Protein AF-A0A4R0IFQ4-F1 (afdb_monomer_lite)

Radius of gyration: 21.51 Å; chains: 1; bounding box: 30×76×25 Å

Structure (mmCIF, N/CA/C/O backbone):
data_AF-A0A4R0IFQ4-F1
#
_entry.id   AF-A0A4R0IFQ4-F1
#
loop_
_atom_site.group_PDB
_atom_site.id
_atom_site.type_symbol
_atom_site.label_atom_id
_atom_site.label_alt_id
_atom_site.label_comp_id
_atom_site.label_asym_id
_atom_site.label_entity_id
_atom_site.label_seq_id
_atom_site.pdbx_PDB_ins_code
_atom_site.Cartn_x
_atom_site.Cartn_y
_atom_site.Cartn_z
_atom_site.occupancy
_atom_site.B_iso_or_equiv
_atom_site.auth_seq_id
_atom_site.auth_comp_id
_atom_site.auth_asym_id
_atom_site.auth_atom_i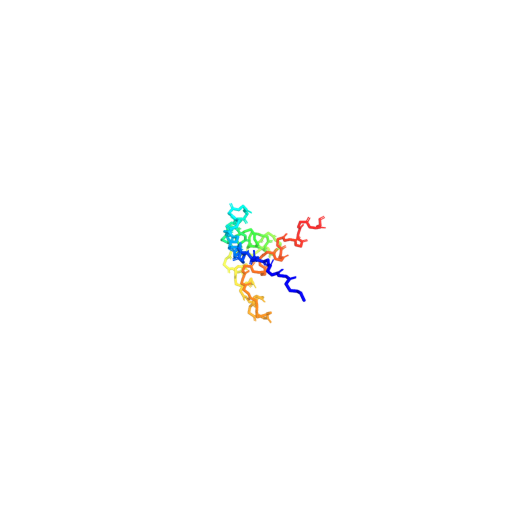d
_atom_site.pdbx_PDB_model_num
ATOM 1 N N . MET A 1 1 ? 13.908 -61.790 -14.330 1.00 38.84 1 MET A N 1
ATOM 2 C CA . MET A 1 1 ? 15.284 -61.297 -14.596 1.00 38.84 1 MET A CA 1
ATOM 3 C C . MET A 1 1 ? 15.363 -59.868 -14.053 1.00 38.84 1 MET A C 1
ATOM 5 O O . MET A 1 1 ? 14.436 -59.123 -14.326 1.00 38.84 1 MET A O 1
ATOM 9 N N . ARG A 1 2 ? 16.175 -59.591 -13.011 1.00 46.56 2 ARG A N 1
ATOM 10 C CA . ARG A 1 2 ? 17.425 -58.770 -13.049 1.00 46.56 2 ARG A CA 1
ATOM 11 C C . ARG A 1 2 ? 17.296 -57.511 -13.937 1.00 46.56 2 ARG A C 1
ATOM 13 O O . ARG A 1 2 ? 16.934 -57.670 -15.089 1.00 46.56 2 ARG A O 1
ATOM 20 N N . THR A 1 3 ? 17.602 -56.274 -13.532 1.00 47.44 3 THR A N 1
ATOM 21 C CA . THR A 1 3 ? 18.413 -55.746 -12.414 1.00 47.44 3 THR A CA 1
ATOM 22 C C . THR A 1 3 ? 18.268 -54.218 -12.324 1.00 47.44 3 THR A C 1
ATOM 24 O O . THR A 1 3 ? 18.065 -53.566 -13.338 1.00 47.44 3 THR A O 1
ATOM 27 N N . ALA A 1 4 ? 18.435 -53.709 -11.099 1.00 49.78 4 ALA A N 1
ATOM 28 C CA . ALA A 1 4 ? 19.070 -52.461 -10.652 1.00 49.78 4 ALA A CA 1
ATOM 29 C C . ALA A 1 4 ? 19.219 -51.244 -11.595 1.00 49.78 4 ALA A C 1
ATOM 31 O O . ALA A 1 4 ? 19.828 -51.316 -12.656 1.00 49.78 4 ALA A O 1
ATOM 32 N N . GLY A 1 5 ? 18.874 -50.075 -11.050 1.00 43.72 5 GLY A N 1
ATOM 33 C CA . GLY A 1 5 ? 19.434 -48.785 -11.448 1.00 43.72 5 GLY A CA 1
ATOM 34 C C . GLY A 1 5 ? 19.232 -47.758 -10.336 1.00 43.72 5 GLY A C 1
ATOM 35 O O . GLY A 1 5 ? 18.140 -47.225 -10.173 1.00 43.72 5 GLY A O 1
ATOM 36 N N . ALA A 1 6 ? 20.269 -47.532 -9.530 1.00 54.47 6 ALA A N 1
ATOM 37 C CA . ALA A 1 6 ? 20.293 -46.539 -8.465 1.00 54.47 6 ALA A CA 1
ATOM 38 C C . ALA A 1 6 ? 20.135 -45.122 -9.046 1.00 54.47 6 ALA A C 1
ATOM 40 O O . ALA A 1 6 ? 21.052 -44.589 -9.663 1.00 54.47 6 ALA A O 1
ATOM 41 N N . GLY A 1 7 ? 18.968 -44.512 -8.841 1.00 47.25 7 GLY A N 1
ATOM 42 C CA . GLY A 1 7 ? 18.722 -43.103 -9.134 1.00 47.25 7 GLY A CA 1
ATOM 43 C C . GLY A 1 7 ? 18.976 -42.266 -7.889 1.00 47.25 7 GLY A C 1
ATOM 44 O O . GLY A 1 7 ? 18.127 -42.182 -7.006 1.00 47.25 7 GLY A O 1
ATOM 45 N N . HIS A 1 8 ? 20.166 -41.684 -7.812 1.00 45.94 8 HIS A N 1
ATOM 46 C CA . HIS A 1 8 ? 20.574 -40.694 -6.824 1.00 45.94 8 HIS A CA 1
ATOM 47 C C . HIS A 1 8 ? 19.507 -39.581 -6.733 1.00 45.94 8 HIS A C 1
ATOM 49 O O . HIS A 1 8 ? 19.343 -38.793 -7.663 1.00 45.94 8 HIS A O 1
ATOM 55 N N . ARG A 1 9 ? 18.738 -39.528 -5.634 1.00 53.25 9 ARG A N 1
ATOM 56 C CA . ARG A 1 9 ? 17.850 -38.395 -5.337 1.00 53.25 9 ARG A CA 1
ATOM 57 C C . ARG A 1 9 ? 18.726 -37.209 -4.955 1.00 53.25 9 ARG A C 1
ATOM 59 O O . ARG A 1 9 ? 19.000 -36.981 -3.780 1.00 53.25 9 ARG A O 1
ATOM 66 N N . VAL A 1 10 ? 19.168 -36.463 -5.959 1.00 52.25 10 VAL A N 1
ATOM 67 C CA . VAL A 1 10 ? 19.650 -35.102 -5.748 1.00 52.25 10 VAL A CA 1
ATOM 68 C C . VAL A 1 10 ? 18.427 -34.291 -5.336 1.00 52.25 10 VAL A C 1
ATOM 70 O O . VAL A 1 10 ? 17.594 -33.926 -6.162 1.00 52.25 10 VAL A O 1
ATOM 73 N N . LEU A 1 11 ? 18.287 -34.062 -4.031 1.00 48.91 11 LEU A N 1
ATOM 74 C CA . LEU A 1 11 ? 17.567 -32.903 -3.524 1.00 48.91 11 LEU A CA 1
ATOM 75 C C . LEU A 1 11 ? 18.318 -31.691 -4.069 1.00 48.91 11 LEU A C 1
ATOM 77 O O . LEU A 1 11 ? 19.305 -31.248 -3.484 1.00 48.91 11 LEU A O 1
ATOM 81 N N . VAL A 1 12 ? 17.887 -31.197 -5.229 1.00 48.31 12 VAL A N 1
ATOM 82 C CA . VAL A 1 12 ? 18.230 -29.847 -5.660 1.00 48.31 12 VAL A CA 1
ATOM 83 C C . VAL A 1 12 ? 17.502 -28.934 -4.684 1.00 48.31 12 VAL A C 1
ATOM 85 O O . VAL A 1 12 ? 16.345 -28.568 -4.870 1.00 48.31 12 VAL A O 1
ATOM 88 N N . VAL A 1 13 ? 18.164 -28.662 -3.562 1.00 56.31 13 VAL A N 1
ATOM 89 C CA . VAL A 1 13 ? 17.898 -27.470 -2.774 1.00 56.31 13 VAL A CA 1
ATOM 90 C C . VAL A 1 13 ? 18.399 -26.340 -3.655 1.00 56.31 13 VAL A C 1
ATOM 92 O O . VAL A 1 13 ? 19.585 -26.019 -3.649 1.00 56.31 13 VAL A O 1
ATOM 95 N N . ASP A 1 14 ? 17.512 -25.821 -4.499 1.00 45.00 14 ASP A N 1
ATOM 96 C CA . ASP A 1 14 ? 17.769 -24.574 -5.200 1.00 45.00 14 ASP A CA 1
ATOM 97 C C . ASP A 1 14 ? 18.027 -23.512 -4.114 1.00 45.00 14 ASP A C 1
ATOM 99 O O . ASP A 1 14 ? 17.159 -23.296 -3.256 1.00 45.00 14 ASP A O 1
ATOM 103 N N . PRO A 1 15 ? 19.221 -22.897 -4.049 1.00 54.34 15 PRO A N 1
ATOM 104 C CA . PRO A 1 15 ? 19.435 -21.770 -3.155 1.00 54.34 15 PRO A CA 1
ATOM 105 C C . PRO A 1 15 ? 18.469 -20.648 -3.565 1.00 54.34 15 PRO A C 1
ATOM 107 O O . PRO A 1 15 ? 18.280 -20.428 -4.764 1.00 54.34 15 PRO A O 1
ATOM 110 N N . PRO A 1 16 ? 17.846 -19.914 -2.621 1.00 53.44 16 PRO A N 1
ATOM 111 C CA . PRO A 1 16 ? 16.925 -18.846 -2.980 1.00 53.44 16 PRO A CA 1
ATOM 112 C C . PRO A 1 16 ? 17.661 -17.824 -3.850 1.00 53.44 16 PRO A C 1
ATOM 114 O O . PRO A 1 16 ? 18.581 -17.130 -3.408 1.00 53.44 16 PRO A O 1
ATOM 117 N N . SER A 1 17 ? 17.256 -17.785 -5.120 1.00 45.97 17 SER A N 1
ATOM 118 C CA . SER A 1 17 ? 17.746 -16.877 -6.146 1.00 45.97 17 SER A CA 1
ATOM 119 C C . SER A 1 17 ? 17.781 -15.447 -5.613 1.00 45.97 17 SER A C 1
ATOM 121 O O . SER A 1 17 ? 16.764 -14.773 -5.483 1.00 45.97 17 SER A O 1
ATOM 123 N N . SER A 1 18 ? 18.989 -14.970 -5.321 1.00 50.28 18 SER A N 1
ATOM 124 C CA . SER A 1 18 ? 19.281 -13.615 -4.843 1.00 50.28 18 SER A CA 1
ATOM 125 C C . SER A 1 18 ? 19.304 -12.612 -6.006 1.00 50.28 18 SER A C 1
ATOM 127 O O . SER A 1 18 ? 20.237 -11.828 -6.161 1.00 50.28 18 SER A O 1
ATOM 129 N N . ARG A 1 19 ? 18.291 -12.662 -6.877 1.00 52.12 19 ARG A N 1
ATOM 130 C CA . ARG A 1 19 ? 18.101 -11.722 -7.988 1.00 52.12 19 ARG A CA 1
ATOM 131 C C . ARG A 1 19 ? 16.664 -11.219 -7.963 1.00 52.12 19 ARG A C 1
ATOM 133 O O . ARG A 1 19 ? 15.776 -11.837 -8.535 1.00 52.12 19 ARG A O 1
ATOM 140 N N . GLY A 1 20 ? 16.470 -10.093 -7.277 1.00 48.81 20 GLY A N 1
ATOM 141 C CA . GLY A 1 20 ? 15.206 -9.357 -7.267 1.00 48.81 20 GLY A CA 1
ATOM 142 C C . GLY A 1 20 ? 14.580 -9.143 -5.892 1.00 48.81 20 GLY A C 1
ATOM 143 O O . GLY A 1 20 ? 13.358 -9.088 -5.803 1.00 48.81 20 GLY A O 1
ATOM 144 N N . VAL A 1 21 ? 15.367 -8.993 -4.821 1.00 53.12 21 VAL A N 1
ATOM 145 C CA . VAL A 1 21 ? 14.836 -8.398 -3.584 1.00 53.12 21 VAL A CA 1
ATOM 146 C C . VAL A 1 21 ? 14.699 -6.898 -3.842 1.00 53.12 21 VAL A C 1
ATOM 148 O O . VAL A 1 21 ? 15.554 -6.106 -3.460 1.00 53.12 21 VAL A O 1
ATOM 151 N N . VAL A 1 22 ? 13.662 -6.498 -4.581 1.00 57.06 22 VAL A N 1
ATOM 152 C CA . VAL A 1 22 ? 13.183 -5.118 -4.485 1.00 57.06 22 VAL A CA 1
ATOM 153 C C . VAL A 1 22 ? 12.844 -4.946 -3.015 1.00 57.06 22 VAL A C 1
ATOM 155 O O . VAL A 1 22 ? 11.962 -5.642 -2.508 1.00 57.06 22 VAL A O 1
ATOM 158 N N . ASP A 1 23 ? 13.634 -4.120 -2.333 1.00 78.00 23 ASP A N 1
ATOM 159 C CA . ASP A 1 23 ? 13.565 -3.943 -0.891 1.00 78.00 23 ASP A CA 1
ATOM 160 C C . ASP A 1 23 ? 12.096 -3.739 -0.489 1.00 78.00 23 ASP A C 1
ATOM 162 O O . ASP A 1 23 ? 11.367 -2.923 -1.067 1.00 78.00 23 ASP A O 1
ATOM 166 N N . GLU A 1 24 ? 11.605 -4.572 0.428 1.00 77.75 24 GLU A N 1
ATOM 167 C CA . GLU A 1 24 ? 10.191 -4.556 0.802 1.00 77.75 24 GLU A CA 1
ATOM 168 C C . GLU A 1 24 ? 9.795 -3.189 1.363 1.00 77.75 24 GLU A C 1
ATOM 170 O O . GLU A 1 24 ? 8.681 -2.721 1.117 1.00 77.75 24 GLU A O 1
ATOM 175 N N . ARG A 1 25 ? 10.730 -2.500 2.031 1.00 81.62 25 ARG A N 1
ATOM 176 C CA . ARG A 1 25 ? 10.523 -1.129 2.503 1.00 81.62 25 ARG A CA 1
ATOM 177 C C . ARG A 1 25 ? 10.411 -0.175 1.326 1.00 81.62 25 ARG A C 1
ATOM 179 O O . ARG A 1 25 ? 9.447 0.577 1.262 1.00 81.62 25 ARG A O 1
ATOM 186 N N . TYR A 1 26 ? 11.299 -0.300 0.340 1.00 87.69 26 TYR A N 1
ATOM 187 C CA . TYR A 1 26 ? 11.250 0.515 -0.876 1.00 87.69 26 TYR A CA 1
ATOM 188 C C . TYR A 1 26 ? 9.914 0.377 -1.625 1.00 87.69 26 TYR A C 1
ATOM 190 O O . TYR A 1 26 ? 9.335 1.368 -2.064 1.00 87.69 26 TYR A O 1
ATOM 198 N N . THR A 1 27 ? 9.362 -0.837 -1.709 1.00 89.44 27 THR A N 1
ATOM 199 C CA . THR A 1 27 ? 8.053 -1.064 -2.353 1.00 89.44 27 THR A CA 1
ATOM 200 C C . THR A 1 27 ? 6.906 -0.394 -1.589 1.00 89.44 27 THR A C 1
ATOM 202 O O . THR A 1 27 ? 5.994 0.176 -2.194 1.00 89.44 27 THR A O 1
ATOM 205 N N . VAL A 1 28 ? 6.940 -0.453 -0.256 1.00 91.69 28 VAL A N 1
ATOM 206 C CA . VAL A 1 28 ? 5.941 0.192 0.609 1.00 9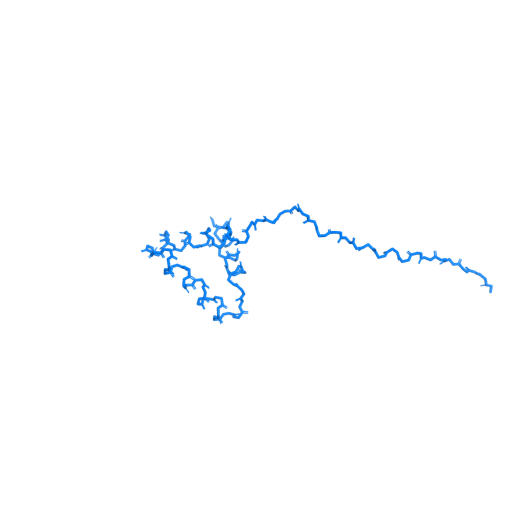1.69 28 VAL A CA 1
ATOM 207 C C . VAL A 1 28 ? 6.052 1.715 0.531 1.00 91.69 28 VAL A C 1
ATOM 209 O O . VAL A 1 28 ? 5.022 2.391 0.471 1.00 91.69 28 VAL A O 1
ATOM 212 N N . ASP A 1 29 ? 7.267 2.256 0.464 1.00 93.62 29 ASP A N 1
ATOM 213 C CA . ASP A 1 29 ? 7.515 3.693 0.336 1.00 93.62 29 ASP A CA 1
ATOM 214 C C . ASP A 1 29 ? 6.997 4.233 -1.000 1.00 93.62 29 ASP A C 1
ATOM 216 O O . ASP A 1 29 ? 6.297 5.248 -1.020 1.00 93.62 29 ASP A O 1
ATOM 220 N N . ILE A 1 30 ? 7.230 3.514 -2.107 1.00 92.81 30 ILE A N 1
ATOM 221 C CA . ILE A 1 30 ? 6.658 3.866 -3.414 1.00 92.81 30 ILE A CA 1
ATOM 222 C C . ILE A 1 30 ? 5.128 3.871 -3.341 1.00 92.81 30 ILE A C 1
ATOM 224 O O . ILE A 1 30 ? 4.494 4.853 -3.726 1.00 92.81 30 ILE A O 1
ATOM 228 N N . ALA A 1 31 ? 4.517 2.794 -2.837 1.00 93.50 31 ALA A N 1
ATOM 229 C CA . ALA A 1 31 ? 3.061 2.705 -2.716 1.00 93.50 31 ALA A CA 1
ATOM 230 C C . ALA A 1 31 ? 2.484 3.837 -1.845 1.00 93.50 31 ALA A C 1
ATOM 232 O O . ALA A 1 31 ? 1.423 4.386 -2.149 1.00 93.50 31 ALA A O 1
ATOM 233 N N . THR A 1 32 ? 3.200 4.218 -0.785 1.00 94.44 32 THR A N 1
ATOM 234 C CA . THR A 1 32 ? 2.837 5.339 0.090 1.00 94.44 32 THR A CA 1
ATOM 235 C C . THR A 1 32 ? 2.913 6.665 -0.662 1.00 94.44 32 THR A C 1
ATOM 237 O O . THR A 1 32 ? 1.934 7.411 -0.651 1.00 94.44 32 THR A O 1
ATOM 240 N N . GLY A 1 33 ? 4.009 6.931 -1.379 1.00 94.56 33 GLY A N 1
ATOM 241 C CA . GLY A 1 33 ? 4.160 8.121 -2.223 1.00 94.56 33 GLY A CA 1
ATOM 242 C C . GLY A 1 33 ? 3.061 8.232 -3.282 1.00 94.56 33 GLY A C 1
ATOM 243 O O . GLY A 1 33 ? 2.451 9.288 -3.439 1.00 94.56 33 GLY A O 1
ATOM 244 N N . MET A 1 34 ? 2.698 7.115 -3.920 1.00 91.94 34 MET A N 1
ATOM 245 C CA . MET A 1 34 ? 1.591 7.076 -4.882 1.00 91.94 34 MET A CA 1
ATOM 246 C C . MET A 1 34 ? 0.253 7.497 -4.259 1.00 91.94 34 MET A C 1
ATOM 248 O O . MET A 1 34 ? -0.527 8.213 -4.891 1.00 91.94 34 MET A O 1
ATOM 252 N N . LEU A 1 35 ? -0.036 7.058 -3.031 1.00 92.75 35 LEU A N 1
ATOM 253 C CA . LEU A 1 35 ? -1.254 7.457 -2.324 1.00 92.75 35 LEU A CA 1
ATOM 254 C C . LEU A 1 35 ? -1.212 8.925 -1.895 1.00 92.75 35 LEU A C 1
ATOM 256 O O . LEU A 1 35 ? -2.241 9.596 -1.972 1.00 92.75 35 LEU A O 1
ATOM 260 N N . MET A 1 36 ? -0.044 9.425 -1.484 1.00 96.06 36 MET A N 1
ATOM 261 C CA . MET A 1 36 ? 0.148 10.838 -1.153 1.00 96.06 36 MET A CA 1
ATOM 262 C C . MET A 1 36 ? -0.154 11.728 -2.357 1.00 96.06 36 MET A C 1
ATOM 264 O O . MET A 1 36 ? -0.977 12.630 -2.247 1.00 96.06 36 MET A O 1
ATOM 268 N N . GLU A 1 37 ? 0.442 11.440 -3.515 1.00 9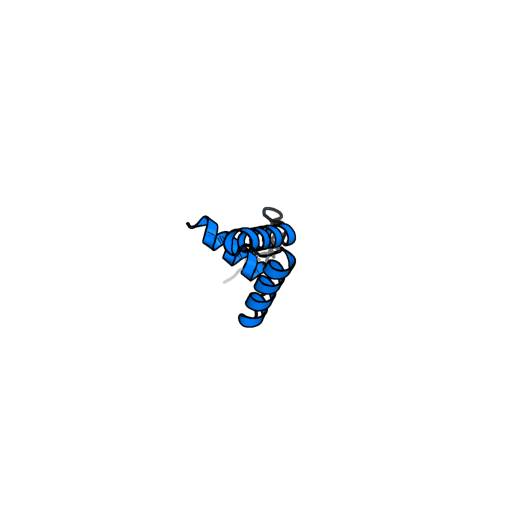3.62 37 GLU A N 1
ATOM 269 C CA . GLU A 1 37 ? 0.221 12.205 -4.748 1.00 93.62 37 GLU A CA 1
ATOM 270 C C . GLU A 1 37 ? -1.243 12.161 -5.193 1.00 93.62 37 GLU A C 1
ATOM 272 O O . GLU A 1 37 ? -1.840 13.188 -5.517 1.00 93.62 37 GLU A O 1
ATOM 277 N N . ARG A 1 38 ? -1.845 10.967 -5.198 1.00 90.81 38 ARG A N 1
ATOM 278 C CA . ARG A 1 38 ? -3.190 10.776 -5.749 1.00 90.81 38 ARG A CA 1
ATOM 279 C C . ARG A 1 38 ? -4.287 11.359 -4.866 1.00 90.81 38 ARG A C 1
ATOM 281 O O . ARG A 1 38 ? -5.280 11.858 -5.385 1.00 90.81 38 ARG A O 1
ATOM 288 N N . HIS A 1 39 ? -4.131 11.255 -3.550 1.00 91.69 39 HIS A N 1
ATOM 289 C CA . HIS A 1 39 ? -5.150 11.680 -2.591 1.00 91.69 39 HIS A CA 1
ATOM 290 C C . HIS A 1 39 ? -4.795 12.985 -1.871 1.00 91.69 39 HIS A C 1
ATOM 292 O O . HIS A 1 39 ? -5.594 13.444 -1.062 1.00 91.69 39 HIS A O 1
ATOM 298 N N . GLN A 1 40 ? -3.633 13.583 -2.166 1.00 95.44 40 GLN A N 1
ATOM 299 C CA . GLN A 1 40 ? -3.126 14.802 -1.522 1.00 95.44 40 GLN A CA 1
ATOM 300 C C . GLN A 1 40 ? -3.094 14.674 0.011 1.00 95.44 40 GLN A C 1
ATOM 302 O O . GLN A 1 40 ? -3.469 15.581 0.751 1.00 95.44 40 GLN A O 1
ATOM 307 N N . VAL A 1 41 ? -2.664 13.504 0.493 1.00 95.62 41 VAL A N 1
ATOM 308 C CA . VAL A 1 41 ? -2.585 13.175 1.924 1.00 95.62 41 VAL A CA 1
ATOM 309 C C . VAL A 1 41 ? -1.138 13.068 2.393 1.00 95.62 41 VAL A C 1
ATOM 311 O O . VAL A 1 41 ? -0.224 12.841 1.603 1.00 95.62 41 VAL A O 1
ATOM 314 N N . SER A 1 42 ? -0.918 13.189 3.703 1.00 97.19 42 SER A N 1
ATOM 315 C CA . SER A 1 42 ? 0.409 12.998 4.294 1.00 97.19 42 SER A CA 1
ATOM 316 C C . SER A 1 42 ? 0.858 11.532 4.249 1.00 97.19 42 SER A C 1
ATOM 318 O O . SER A 1 42 ? 0.040 10.610 4.203 1.00 97.19 42 SER A O 1
ATOM 320 N N . SER A 1 43 ? 2.173 11.307 4.341 1.00 93.25 43 SER A N 1
ATOM 321 C CA . SER A 1 43 ? 2.771 9.961 4.385 1.00 93.25 43 SER A CA 1
ATOM 322 C C . SER A 1 43 ? 2.190 9.086 5.505 1.00 93.25 43 SER A C 1
ATOM 324 O O . SER A 1 43 ? 1.901 7.904 5.302 1.00 93.25 43 SER A O 1
ATOM 326 N N . GLN A 1 44 ? 1.920 9.677 6.676 1.00 95.88 44 GLN A N 1
ATOM 327 C CA . GLN A 1 44 ? 1.301 8.971 7.800 1.00 95.88 44 GLN A CA 1
ATOM 328 C C . GLN A 1 44 ? -0.105 8.462 7.452 1.00 95.88 44 GLN A C 1
ATOM 330 O O . GLN A 1 44 ? -0.430 7.307 7.745 1.00 95.88 44 GLN A O 1
ATOM 335 N N . VAL A 1 45 ? -0.924 9.302 6.812 1.00 95.81 45 VAL A N 1
ATOM 336 C CA . VAL A 1 45 ? -2.290 8.948 6.398 1.00 95.81 45 VAL A CA 1
ATOM 337 C C . VAL A 1 45 ? -2.258 7.910 5.275 1.00 95.81 45 VAL A C 1
ATOM 339 O O . VAL A 1 45 ? -2.953 6.899 5.366 1.00 95.81 45 VAL A O 1
ATOM 342 N N . ALA A 1 46 ? -1.398 8.082 4.268 1.00 95.31 46 ALA A N 1
ATOM 343 C CA . ALA A 1 46 ? -1.193 7.103 3.197 1.00 95.31 46 ALA A CA 1
ATOM 344 C C . ALA A 1 46 ? -0.778 5.721 3.740 1.00 95.31 46 ALA A C 1
ATOM 346 O O . ALA A 1 46 ? -1.370 4.698 3.388 1.00 95.31 46 ALA A O 1
ATOM 347 N N . SER A 1 47 ? 0.160 5.691 4.688 1.00 93.31 47 SER A N 1
ATOM 348 C CA . SER A 1 47 ? 0.583 4.458 5.362 1.00 93.31 47 SER A CA 1
ATOM 349 C C . SER A 1 47 ? -0.554 3.809 6.161 1.00 93.31 47 SER A C 1
ATOM 351 O O . SER A 1 47 ? -0.679 2.582 6.207 1.00 93.31 47 SER A O 1
ATOM 353 N N . GLN A 1 48 ? -1.407 4.613 6.804 1.00 96.31 48 GLN A N 1
ATOM 354 C CA . GLN A 1 48 ? -2.581 4.110 7.519 1.00 96.31 48 GLN A CA 1
ATOM 355 C C . GLN A 1 48 ? -3.616 3.513 6.558 1.00 96.31 48 GLN A C 1
ATOM 357 O O . GLN A 1 48 ? -4.193 2.470 6.869 1.00 96.31 48 GLN A O 1
ATOM 362 N N . ILE A 1 49 ? -3.812 4.123 5.386 1.00 93.94 49 ILE A N 1
ATOM 363 C CA . ILE A 1 49 ? -4.681 3.601 4.323 1.00 93.94 49 ILE A CA 1
ATOM 364 C C . ILE A 1 49 ? -4.177 2.233 3.844 1.00 93.94 49 ILE A C 1
ATOM 366 O O . ILE A 1 49 ? -4.969 1.289 3.792 1.00 93.94 49 ILE A O 1
ATOM 370 N N . LEU A 1 50 ? -2.870 2.082 3.586 1.00 92.94 50 LEU A N 1
ATOM 371 C CA . LEU A 1 50 ? -2.274 0.788 3.216 1.00 92.94 50 LEU A CA 1
ATOM 372 C C . LEU A 1 50 ? -2.514 -0.280 4.287 1.00 92.94 50 LEU A C 1
ATOM 374 O O . LEU A 1 50 ? -2.998 -1.368 3.974 1.00 92.94 50 LEU A O 1
ATOM 378 N N . ARG A 1 51 ? -2.247 0.040 5.561 1.00 94.62 51 ARG A N 1
ATOM 379 C CA . ARG A 1 51 ? -2.490 -0.886 6.682 1.00 94.62 51 ARG A CA 1
ATOM 380 C C . ARG A 1 51 ? -3.961 -1.267 6.817 1.00 94.62 51 ARG A C 1
ATOM 382 O O . ARG A 1 51 ? -4.269 -2.435 7.038 1.00 94.62 51 ARG A O 1
ATOM 389 N N . ARG A 1 52 ? -4.874 -0.307 6.657 1.00 95.56 52 ARG A N 1
ATOM 390 C CA . ARG A 1 52 ? -6.319 -0.560 6.723 1.00 95.56 52 ARG A CA 1
ATOM 391 C C . ARG A 1 52 ? -6.776 -1.472 5.587 1.00 95.56 52 ARG A C 1
ATOM 393 O O . ARG A 1 52 ? -7.570 -2.377 5.829 1.00 95.56 52 ARG A O 1
ATOM 400 N N . HIS A 1 53 ? -6.265 -1.272 4.374 1.00 92.62 53 HIS A N 1
ATOM 401 C CA . HIS A 1 53 ? -6.569 -2.146 3.241 1.00 92.62 53 HIS A CA 1
ATOM 402 C C . HIS A 1 53 ? -6.000 -3.552 3.406 1.00 92.62 53 HIS A C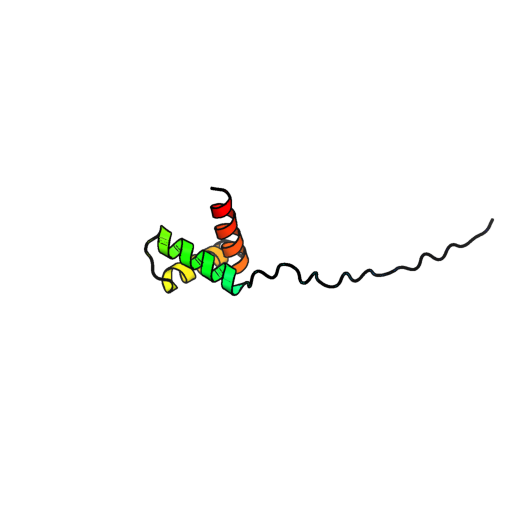 1
ATOM 404 O O . HIS A 1 53 ? -6.704 -4.520 3.120 1.00 92.62 53 HIS A O 1
ATOM 410 N N . ALA A 1 54 ? -4.772 -3.665 3.911 1.00 94.50 54 ALA A N 1
ATOM 411 C CA . ALA A 1 54 ? -4.153 -4.941 4.249 1.00 94.50 54 ALA A CA 1
ATOM 412 C C . ALA A 1 54 ? -5.002 -5.706 5.277 1.00 94.50 54 ALA A C 1
ATOM 414 O O . ALA A 1 54 ? -5.413 -6.836 5.020 1.00 94.50 54 ALA A O 1
ATOM 415 N N . ALA A 1 55 ? -5.398 -5.043 6.369 1.00 95.50 55 ALA A N 1
ATOM 416 C CA . ALA A 1 55 ? -6.260 -5.627 7.394 1.00 95.50 55 ALA A CA 1
ATOM 417 C C . ALA A 1 55 ? -7.635 -6.050 6.847 1.00 95.50 55 ALA A C 1
ATOM 419 O O . ALA A 1 55 ? -8.081 -7.168 7.098 1.00 95.50 55 ALA A O 1
ATOM 420 N N . ALA A 1 56 ? -8.288 -5.194 6.053 1.00 95.06 56 ALA A N 1
ATOM 421 C CA . ALA A 1 56 ? -9.597 -5.488 5.467 1.00 95.06 56 ALA A CA 1
ATOM 422 C C . ALA A 1 56 ? -9.575 -6.712 4.535 1.00 95.06 56 ALA A C 1
ATOM 424 O O . ALA A 1 56 ? -10.571 -7.423 4.427 1.00 95.06 56 ALA A O 1
ATOM 425 N N . ARG A 1 57 ? -8.440 -6.963 3.872 1.00 91.69 57 ARG A N 1
ATOM 426 C CA . ARG A 1 57 ? -8.254 -8.086 2.940 1.00 91.69 57 ARG A CA 1
ATOM 427 C C . ARG A 1 57 ? -7.540 -9.287 3.562 1.00 91.69 57 ARG A C 1
ATOM 429 O O . ARG A 1 57 ? -7.363 -10.283 2.872 1.00 91.69 57 ARG A O 1
ATOM 436 N N . ARG A 1 58 ? -7.154 -9.208 4.843 1.00 94.38 58 ARG A N 1
ATOM 437 C CA . ARG A 1 58 ? -6.309 -10.202 5.533 1.00 94.38 58 ARG A CA 1
ATOM 438 C C . ARG A 1 58 ? -5.000 -10.493 4.784 1.00 94.38 58 ARG A C 1
ATOM 440 O O . ARG A 1 58 ? -4.532 -11.625 4.772 1.00 94.38 58 ARG A O 1
ATOM 447 N N . LEU A 1 59 ? -4.433 -9.463 4.161 1.00 93.19 59 LEU A N 1
ATOM 448 C CA . LEU A 1 59 ? -3.155 -9.515 3.451 1.00 93.19 59 LEU A CA 1
ATOM 449 C C . LEU A 1 59 ? -2.077 -8.788 4.251 1.00 93.19 59 LEU A C 1
ATOM 451 O O . LEU A 1 59 ? -2.372 -7.968 5.126 1.00 93.19 59 LEU A O 1
ATOM 455 N N . GLN A 1 60 ? -0.821 -9.044 3.914 1.00 94.00 60 GLN A N 1
ATOM 456 C CA . GLN A 1 60 ? 0.301 -8.253 4.391 1.00 94.00 60 GLN A CA 1
ATOM 457 C C . GLN A 1 60 ? 0.360 -6.906 3.660 1.00 94.00 60 GLN A C 1
ATOM 459 O O . GLN A 1 60 ? -0.019 -6.766 2.495 1.00 94.00 60 GLN A O 1
ATOM 464 N N . VAL A 1 61 ? 0.883 -5.887 4.344 1.00 91.88 61 VAL A N 1
ATOM 465 C CA . VAL A 1 61 ? 1.024 -4.531 3.784 1.00 91.88 61 VAL A CA 1
ATOM 466 C C . VAL A 1 61 ? 1.876 -4.538 2.515 1.00 91.88 61 VAL A C 1
ATOM 468 O O . VAL A 1 61 ? 1.539 -3.853 1.552 1.00 91.88 61 VAL A O 1
ATOM 471 N N . ILE A 1 62 ? 2.935 -5.351 2.488 1.00 93.06 62 ILE A N 1
ATOM 472 C CA . ILE A 1 62 ? 3.809 -5.504 1.324 1.00 93.06 62 ILE A CA 1
ATOM 473 C C . ILE A 1 62 ? 3.071 -6.090 0.113 1.00 93.06 62 ILE A C 1
ATOM 475 O O . ILE A 1 62 ? 3.308 -5.657 -1.011 1.00 93.06 62 ILE A O 1
ATOM 479 N N . GLU A 1 63 ? 2.126 -7.009 0.314 1.00 92.12 63 GLU A N 1
ATOM 480 C CA . GLU A 1 63 ? 1.335 -7.591 -0.778 1.00 92.12 63 GLU A CA 1
ATOM 481 C C . GLU A 1 63 ? 0.395 -6.549 -1.392 1.00 92.12 63 GLU A C 1
ATOM 483 O O . GLU A 1 63 ? 0.298 -6.432 -2.615 1.00 92.12 63 GLU A O 1
ATOM 488 N N . VAL A 1 64 ? -0.238 -5.728 -0.549 1.00 91.88 64 VAL A N 1
ATOM 489 C CA . VAL A 1 64 ? -1.076 -4.608 -1.004 1.00 91.88 64 VAL A CA 1
ATOM 490 C C . VAL A 1 64 ? -0.240 -3.547 -1.718 1.00 91.88 64 VAL A C 1
ATOM 492 O O . VAL A 1 64 ? -0.662 -3.044 -2.758 1.00 91.88 64 VAL A O 1
ATOM 495 N N . ALA 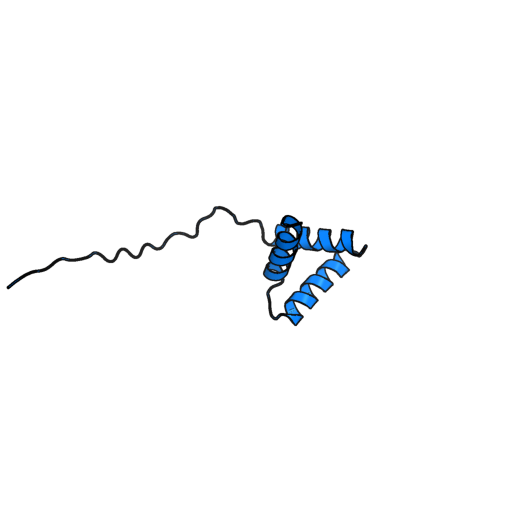A 1 65 ? 0.948 -3.230 -1.200 1.00 92.31 65 ALA A N 1
ATOM 496 C CA . ALA A 1 65 ? 1.869 -2.286 -1.825 1.00 92.31 65 ALA A CA 1
ATOM 497 C C . ALA A 1 65 ? 2.338 -2.781 -3.203 1.00 92.31 65 ALA A C 1
ATOM 499 O O . ALA A 1 65 ? 2.242 -2.038 -4.178 1.00 92.31 65 ALA A O 1
ATOM 500 N N . ARG A 1 66 ? 2.749 -4.053 -3.315 1.00 91.75 66 ARG A N 1
ATOM 501 C CA . ARG A 1 66 ? 3.117 -4.680 -4.597 1.00 91.75 66 ARG A CA 1
ATOM 502 C C . ARG A 1 66 ? 1.968 -4.629 -5.595 1.00 91.75 66 ARG A C 1
ATOM 504 O O . ARG A 1 66 ? 2.177 -4.233 -6.737 1.00 91.75 66 ARG A O 1
ATOM 511 N N . TRP A 1 67 ? 0.757 -4.978 -5.162 1.00 90.25 67 TRP A N 1
ATOM 512 C CA . TRP A 1 67 ? -0.428 -4.918 -6.017 1.00 90.25 67 TRP A CA 1
ATOM 513 C C . TRP A 1 67 ? -0.720 -3.492 -6.505 1.00 90.25 67 TRP A C 1
ATOM 515 O O . TRP A 1 67 ? -1.002 -3.293 -7.688 1.00 90.25 67 TRP A O 1
ATOM 525 N N . LEU A 1 68 ? -0.613 -2.492 -5.624 1.00 89.44 68 LEU A N 1
ATOM 526 C CA . LEU A 1 68 ? -0.853 -1.090 -5.970 1.00 89.44 68 LEU A CA 1
ATOM 527 C C . LEU A 1 68 ? 0.174 -0.569 -6.986 1.00 89.44 68 LEU A C 1
ATOM 529 O O . LEU A 1 68 ? -0.210 0.044 -7.983 1.00 89.44 68 LEU A O 1
ATOM 533 N N . VAL A 1 69 ? 1.460 -0.851 -6.755 1.00 89.12 69 VAL A N 1
ATOM 534 C CA . VAL A 1 69 ? 2.552 -0.465 -7.660 1.00 89.12 69 VAL A CA 1
ATOM 535 C C . VAL A 1 69 ? 2.393 -1.155 -9.016 1.00 89.12 69 VAL A C 1
ATOM 537 O O . VAL A 1 69 ? 2.424 -0.483 -10.045 1.00 89.12 69 VAL A O 1
ATOM 540 N N . ALA A 1 70 ? 2.125 -2.464 -9.026 1.00 86.75 70 ALA A N 1
ATOM 541 C CA . ALA A 1 70 ? 1.921 -3.227 -10.256 1.00 86.75 70 ALA A CA 1
ATOM 542 C C . ALA A 1 70 ? 0.713 -2.729 -11.066 1.00 86.75 70 ALA A C 1
ATOM 544 O O . ALA A 1 70 ? 0.797 -2.625 -12.285 1.00 86.75 70 ALA A O 1
ATOM 545 N N . THR A 1 71 ? -0.391 -2.365 -10.403 1.00 83.50 71 THR A N 1
ATOM 546 C CA . THR A 1 71 ? -1.592 -1.842 -11.081 1.00 83.50 71 THR A CA 1
ATOM 547 C C . THR A 1 71 ? -1.318 -0.512 -11.789 1.00 83.50 71 THR A C 1
ATOM 549 O O . THR A 1 71 ? -1.879 -0.266 -12.851 1.00 83.50 71 THR A O 1
ATOM 552 N N . ARG A 1 72 ? -0.441 0.344 -11.241 1.00 72.19 72 ARG A N 1
ATOM 553 C CA . ARG A 1 72 ? -0.057 1.610 -11.889 1.00 72.19 72 ARG A CA 1
ATOM 554 C C . ARG A 1 72 ? 0.906 1.410 -13.058 1.00 72.19 72 ARG A C 1
ATOM 556 O O . ARG A 1 72 ? 0.824 2.174 -14.003 1.00 72.19 72 ARG A O 1
ATOM 563 N N . SER A 1 73 ? 1.780 0.403 -13.024 1.00 60.84 73 SER A N 1
ATOM 564 C CA . SER A 1 73 ? 2.665 0.083 -14.159 1.00 60.84 73 SER A CA 1
ATOM 565 C C . SER A 1 73 ? 1.924 -0.446 -15.394 1.00 60.84 73 SER A C 1
ATOM 567 O O . SER A 1 73 ? 2.527 -0.542 -16.457 1.00 60.84 73 SER A O 1
ATOM 569 N N . LEU A 1 74 ? 0.648 -0.818 -15.249 1.00 57.66 74 LEU A N 1
ATOM 570 C CA . LEU A 1 74 ? -0.206 -1.318 -16.330 1.00 57.66 74 LEU A CA 1
ATOM 571 C C . LEU A 1 74 ? -1.065 -0.226 -16.998 1.00 57.66 74 LEU A C 1
ATOM 573 O O . LEU A 1 74 ? -1.777 -0.540 -17.951 1.00 57.66 74 LEU A O 1
ATOM 577 N N . LEU A 1 75 ? -1.033 1.013 -16.491 1.00 48.53 75 LEU A N 1
ATOM 578 C CA . LEU A 1 75 ? -1.749 2.182 -17.022 1.00 48.53 75 LEU A CA 1
ATOM 579 C C . LEU A 1 75 ? -0.772 3.143 -17.699 1.00 48.53 75 LEU A C 1
ATOM 581 O O . LEU A 1 75 ? -1.161 3.697 -18.748 1.00 48.53 75 LEU A O 1
#

pLDDT: mean 77.9, std 20.07, range [38.84, 97.19]

Foldseek 3Di:
DDDDDDDPPPPPPPPPPPPDCPPLVVLLQVQLVVCCVVVVDDSVVSNVVLVVVCVVVVHDSSVSSVVSVVVVVVD

InterPro domains:
  IPR005561 ANTAR domain [PF03861] (22-69)
  IPR005561 ANTAR domain [PS50921] (8-69)
  IPR005561 ANTAR domain [SM01012] (14-69)
  IPR011006 CheY-like superfamily [SSF52172] (22-69)
  IPR036388 Winged helix-like DNA-binding do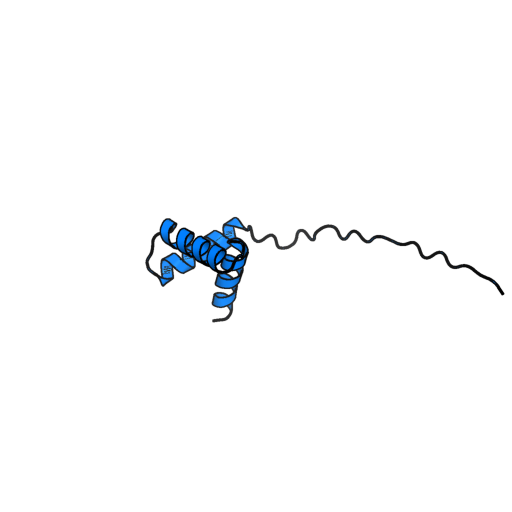main superfamily [G3DSA:1.10.10.10] (20-73)

Organism: NCBI:txid1124744

Sequence (75 aa):
MRTAGAGHRVLVVDPPSSRGVVDERYTVDIATGMLMERHQVSSQVASQILRRHAAARRLQVIEVARWLVATRSLL

Secondary structure (DSSP, 8-state):
------------------S----HHHHHHHHHHHHHHHHT--HHHHHHHHHHHHHHHT--HHHHHHHHHHHHHT-